Protein AF-A0A937TDF4-F1 (afdb_monomer_lite)

Structure (mmCIF, N/CA/C/O backbone):
data_AF-A0A937TDF4-F1
#
_entry.id   AF-A0A937TDF4-F1
#
loop_
_atom_site.group_PDB
_atom_site.id
_atom_site.type_symbol
_atom_site.label_atom_id
_atom_site.label_alt_id
_atom_site.label_comp_id
_atom_site.label_asym_id
_atom_site.label_entity_id
_atom_site.label_seq_id
_atom_site.pdbx_PDB_ins_code
_atom_site.Cartn_x
_atom_site.Cartn_y
_atom_site.Cartn_z
_atom_site.occupancy
_atom_site.B_iso_or_equiv
_atom_site.auth_seq_id
_atom_site.auth_comp_id
_atom_site.auth_asym_id
_atom_site.auth_atom_id
_atom_site.pdbx_PDB_model_num
ATOM 1 N N . MET A 1 1 ? -32.157 19.118 -6.030 1.00 37.59 1 MET A N 1
ATOM 2 C CA . MET A 1 1 ? -31.614 18.340 -7.165 1.00 37.59 1 MET A CA 1
ATOM 3 C C . MET A 1 1 ? -30.208 17.925 -6.765 1.00 37.59 1 MET A C 1
ATOM 5 O O . MET A 1 1 ? -29.265 18.665 -6.999 1.00 37.59 1 MET A O 1
ATOM 9 N N . GLU A 1 2 ? -30.095 16.832 -6.011 1.00 37.75 2 GLU A N 1
ATOM 10 C CA . GLU A 1 2 ? -28.817 16.355 -5.469 1.00 37.75 2 GLU A CA 1
ATOM 11 C C . GLU A 1 2 ? -28.131 15.424 -6.469 1.00 37.75 2 GLU A C 1
ATOM 13 O O . GLU A 1 2 ? -28.721 14.460 -6.962 1.00 37.75 2 GLU A O 1
ATOM 18 N N . SER A 1 3 ? -26.883 15.766 -6.784 1.00 43.22 3 SER A N 1
ATOM 19 C CA . SER A 1 3 ? -25.989 15.025 -7.666 1.00 43.22 3 SER A CA 1
ATOM 20 C C . SER A 1 3 ? -25.681 13.650 -7.069 1.00 43.22 3 SER A C 1
ATOM 22 O O . SER A 1 3 ? -25.004 13.538 -6.052 1.00 43.22 3 SER A O 1
ATOM 24 N N . THR A 1 4 ? -26.193 12.595 -7.700 1.00 45.38 4 THR A N 1
ATOM 25 C CA . THR A 1 4 ? -25.982 11.181 -7.332 1.00 45.38 4 THR A CA 1
ATOM 26 C C . THR A 1 4 ? -24.950 10.492 -8.229 1.00 45.38 4 THR A C 1
ATOM 28 O O . THR A 1 4 ? -24.885 9.266 -8.295 1.00 45.38 4 THR A O 1
ATOM 31 N N . TYR A 1 5 ? -24.103 11.265 -8.908 1.00 44.78 5 TYR A N 1
ATOM 32 C CA . TYR A 1 5 ? -23.114 10.753 -9.852 1.00 44.78 5 TYR A CA 1
ATOM 33 C C . TYR A 1 5 ? -21.696 10.898 -9.305 1.00 44.78 5 TYR A C 1
ATOM 35 O O . TYR A 1 5 ? -20.954 11.708 -9.833 1.00 44.78 5 TYR A O 1
ATOM 43 N N . GLU A 1 6 ? -21.312 10.143 -8.265 1.00 43.97 6 GLU A N 1
ATOM 44 C CA . GLU A 1 6 ? -19.872 9.908 -7.992 1.00 43.97 6 GLU A CA 1
ATOM 45 C C . GLU A 1 6 ? -19.516 8.845 -6.930 1.00 43.97 6 GLU A C 1
ATOM 47 O O . GLU A 1 6 ? -18.341 8.675 -6.623 1.00 43.97 6 GLU A O 1
ATOM 52 N N . ASN A 1 7 ? -20.460 8.068 -6.378 1.00 45.12 7 ASN A N 1
ATOM 53 C CA . ASN A 1 7 ? -20.135 7.118 -5.291 1.00 45.12 7 ASN A CA 1
ATOM 54 C C . ASN A 1 7 ? -20.046 5.634 -5.718 1.00 45.12 7 ASN A C 1
ATOM 56 O O . ASN A 1 7 ? -19.872 4.735 -4.894 1.00 45.12 7 ASN A O 1
ATOM 60 N N . THR A 1 8 ? -20.172 5.349 -7.016 1.00 45.41 8 THR A N 1
ATOM 61 C CA . THR A 1 8 ? -20.368 3.977 -7.524 1.00 45.41 8 THR A CA 1
ATOM 62 C C . THR A 1 8 ? -19.065 3.248 -7.880 1.00 45.41 8 THR A C 1
ATOM 64 O O . THR A 1 8 ? -19.079 2.037 -8.083 1.00 45.41 8 THR A O 1
ATOM 67 N N . ASN A 1 9 ? -17.925 3.947 -7.960 1.00 53.41 9 ASN A N 1
ATOM 68 C CA . ASN A 1 9 ? -16.694 3.368 -8.523 1.00 53.41 9 ASN A CA 1
ATOM 69 C C . ASN A 1 9 ? -15.732 2.777 -7.470 1.00 53.41 9 ASN A C 1
ATOM 71 O O . ASN A 1 9 ? -15.029 1.809 -7.747 1.00 53.41 9 ASN A O 1
ATOM 75 N N . VAL A 1 10 ? -15.725 3.298 -6.235 1.00 54.38 10 VAL A N 1
ATOM 76 C CA . VAL A 1 10 ? -14.867 2.790 -5.136 1.00 54.38 10 VAL A CA 1
ATOM 77 C C . VAL A 1 10 ? -15.489 1.574 -4.440 1.00 54.38 10 VAL A C 1
ATOM 79 O O . VAL A 1 10 ? -14.789 0.701 -3.926 1.00 54.38 10 VAL A O 1
ATOM 82 N N . THR A 1 11 ? -16.816 1.479 -4.455 1.00 60.34 11 THR A N 1
ATOM 83 C CA . THR A 1 11 ? -17.585 0.418 -3.794 1.00 60.34 11 THR A CA 1
ATOM 84 C C . THR A 1 11 ? -17.396 -0.944 -4.460 1.00 60.34 11 THR A C 1
ATOM 86 O O . THR A 1 11 ? -17.278 -1.946 -3.757 1.00 60.34 11 THR A O 1
ATOM 89 N N . ALA A 1 12 ? -17.290 -1.010 -5.791 1.00 68.25 12 ALA A N 1
ATOM 90 C CA . ALA A 1 12 ? -17.171 -2.285 -6.504 1.00 68.25 12 ALA A CA 1
ATOM 91 C C . ALA A 1 12 ? -15.856 -3.054 -6.211 1.00 68.25 12 ALA A C 1
ATOM 93 O O . ALA A 1 12 ? -15.928 -4.257 -5.926 1.00 68.25 12 ALA A O 1
ATOM 94 N N . PRO A 1 13 ? -14.663 -2.421 -6.201 1.00 72.06 13 PRO A N 1
ATOM 95 C CA . PRO A 1 13 ? -13.421 -3.086 -5.797 1.00 72.06 13 PRO A CA 1
ATOM 96 C C . PRO A 1 13 ? -13.410 -3.521 -4.328 1.00 72.06 13 PRO A C 1
ATOM 98 O O . PRO A 1 13 ? -12.967 -4.629 -4.020 1.00 72.06 13 PRO A O 1
ATOM 101 N N . VAL A 1 14 ? -13.926 -2.677 -3.428 1.00 75.81 14 VAL A N 1
ATOM 102 C CA . VAL A 1 14 ? -13.986 -2.973 -1.987 1.00 75.81 14 VAL A CA 1
ATOM 103 C C . VAL A 1 14 ? -14.922 -4.148 -1.712 1.00 75.81 14 VAL A C 1
ATOM 105 O O . VAL A 1 14 ? -14.561 -5.056 -0.964 1.00 75.81 14 VAL A O 1
ATOM 108 N N . GLU A 1 15 ? -16.084 -4.192 -2.363 1.00 79.88 15 GLU A N 1
ATOM 109 C CA . GLU A 1 15 ? -17.040 -5.288 -2.202 1.00 79.88 15 GLU A CA 1
ATOM 110 C C . GLU A 1 15 ? -16.510 -6.602 -2.796 1.00 79.88 15 GLU A C 1
ATOM 112 O O . GLU A 1 15 ? -16.649 -7.672 -2.204 1.00 79.88 15 GLU A O 1
ATOM 117 N N . SER A 1 16 ? -15.818 -6.537 -3.939 1.00 83.88 16 SER A N 1
ATOM 118 C CA . SER A 1 16 ? -15.124 -7.697 -4.510 1.00 83.88 16 SER A CA 1
ATOM 119 C C . SER A 1 16 ? -14.062 -8.254 -3.557 1.00 83.88 16 SER A C 1
ATOM 121 O O . SER A 1 16 ? -13.995 -9.465 -3.329 1.00 83.88 16 SER A O 1
ATOM 123 N N . LEU A 1 17 ? -13.265 -7.372 -2.948 1.00 80.19 17 LEU A N 1
ATOM 124 C CA . LEU A 1 17 ? -12.268 -7.757 -1.956 1.00 80.19 17 LEU A CA 1
ATOM 125 C C . LEU A 1 17 ? -12.923 -8.377 -0.717 1.00 80.19 17 LEU A C 1
ATOM 127 O O . LEU A 1 17 ? -12.488 -9.437 -0.273 1.00 80.19 17 LEU A O 1
ATOM 131 N N . ARG A 1 18 ? -14.001 -7.774 -0.204 1.00 83.31 18 ARG A N 1
ATOM 132 C CA . ARG A 1 18 ? -14.757 -8.301 0.938 1.00 83.31 18 ARG A CA 1
ATOM 133 C C . ARG A 1 18 ? -15.277 -9.710 0.669 1.00 83.31 18 ARG A C 1
ATOM 135 O O . ARG A 1 18 ? -15.101 -10.588 1.504 1.00 83.31 18 ARG A O 1
ATOM 142 N N . ARG A 1 19 ? -15.856 -9.963 -0.508 1.00 87.69 19 ARG A N 1
ATOM 143 C CA . ARG A 1 19 ? -16.318 -11.312 -0.881 1.00 87.69 19 ARG A CA 1
ATOM 144 C C . ARG A 1 19 ? -15.186 -12.337 -0.909 1.00 87.69 19 ARG A C 1
ATOM 146 O O . ARG A 1 19 ? -15.393 -13.466 -0.485 1.00 87.69 19 ARG A O 1
ATOM 153 N N . ARG A 1 20 ? -13.998 -11.948 -1.381 1.00 88.31 20 ARG A N 1
ATOM 154 C CA . ARG A 1 20 ? -12.819 -12.831 -1.439 1.00 88.31 20 ARG A CA 1
ATOM 155 C C . ARG A 1 20 ? -12.218 -13.124 -0.066 1.00 88.31 20 ARG A C 1
ATOM 157 O O . ARG A 1 20 ? -11.732 -14.227 0.146 1.00 88.31 20 ARG A O 1
ATOM 164 N N . LEU A 1 21 ? -12.206 -12.135 0.825 1.00 86.88 21 LEU A N 1
ATOM 165 C CA . LEU A 1 21 ? -11.615 -12.255 2.161 1.00 86.88 21 LEU A CA 1
ATOM 166 C C . LEU A 1 21 ? -12.597 -12.804 3.206 1.00 86.88 21 LEU A C 1
ATOM 168 O O . LEU A 1 21 ? -12.169 -13.225 4.276 1.00 86.88 21 LEU A O 1
ATOM 172 N N . GLY A 1 22 ? -13.895 -12.816 2.899 1.00 90.00 22 GLY A N 1
ATOM 173 C CA . GLY A 1 22 ? -14.942 -13.201 3.835 1.00 90.00 22 GLY A CA 1
ATOM 174 C C . GLY A 1 22 ? -15.322 -12.072 4.796 1.00 90.00 22 GLY A C 1
ATOM 175 O O . GLY A 1 22 ? -14.971 -10.904 4.616 1.00 90.00 22 GLY A O 1
ATOM 176 N N . GLN A 1 23 ? -16.106 -12.414 5.819 1.00 88.25 23 GLN A N 1
ATOM 177 C CA . GLN A 1 23 ? -16.491 -11.447 6.848 1.00 88.25 23 GLN A CA 1
ATOM 178 C C . GLN A 1 23 ? -15.305 -11.176 7.789 1.00 88.25 23 GLN A C 1
ATOM 180 O O . GLN A 1 23 ? -14.674 -12.135 8.236 1.00 88.25 23 GLN A O 1
ATOM 185 N N . PRO A 1 24 ? -15.007 -9.906 8.124 1.00 86.50 24 PRO A N 1
ATOM 186 C CA . PRO A 1 24 ? -13.986 -9.586 9.118 1.00 86.50 24 PRO A CA 1
ATOM 187 C C . PRO A 1 24 ? -14.315 -10.201 10.482 1.00 86.50 24 PRO A C 1
ATOM 189 O O . PRO A 1 24 ? -15.474 -10.179 10.902 1.00 86.50 24 PRO A O 1
ATOM 192 N N . ASP A 1 25 ? -13.300 -10.684 11.202 1.00 92.44 25 ASP A N 1
ATOM 193 C CA . ASP A 1 25 ? -13.473 -11.148 12.582 1.00 92.44 25 ASP A CA 1
ATOM 194 C C . ASP A 1 25 ? -13.978 -9.973 13.452 1.00 92.44 25 ASP A C 1
ATOM 196 O O . ASP A 1 25 ? -13.343 -8.907 13.469 1.00 92.44 25 ASP A O 1
ATOM 200 N N . PRO A 1 26 ? -15.090 -10.125 14.202 1.00 94.44 26 PRO A N 1
ATOM 201 C CA . PRO A 1 26 ? -15.590 -9.096 15.113 1.00 94.44 26 PRO A CA 1
ATOM 202 C C . PRO A 1 26 ? -14.522 -8.520 16.055 1.00 94.44 26 PRO A C 1
ATOM 204 O O . PRO A 1 26 ? -14.554 -7.329 16.373 1.00 94.44 26 PRO A O 1
ATOM 207 N N . ARG A 1 27 ? -13.540 -9.332 16.466 1.00 96.31 27 ARG A N 1
ATOM 208 C CA . ARG A 1 27 ? -12.414 -8.909 17.311 1.00 96.31 27 ARG A CA 1
ATOM 209 C C . ARG A 1 27 ? -11.493 -7.926 16.591 1.00 96.31 27 ARG A C 1
ATOM 211 O O . ARG A 1 27 ? -11.072 -6.939 17.192 1.00 96.31 27 ARG A O 1
ATOM 218 N N . GLN A 1 28 ? -11.225 -8.140 15.302 1.00 92.56 28 GLN A N 1
ATOM 219 C CA . GLN A 1 28 ? -10.430 -7.218 14.483 1.00 92.56 28 GLN A CA 1
ATOM 220 C C . GLN A 1 28 ? -11.147 -5.877 14.313 1.00 92.56 28 GLN A C 1
ATOM 222 O O . GLN A 1 28 ? -10.525 -4.822 14.426 1.00 92.56 28 GLN A O 1
ATOM 227 N N . VAL A 1 29 ? -12.467 -5.907 14.106 1.00 93.44 29 VAL A N 1
ATOM 228 C CA . VAL A 1 29 ? -13.280 -4.688 13.992 1.00 93.44 29 VAL A CA 1
ATOM 229 C C . VAL A 1 29 ? -13.275 -3.905 15.306 1.00 93.44 29 VAL A C 1
ATOM 231 O O . VAL A 1 29 ? -13.114 -2.685 15.287 1.00 93.44 29 VAL A O 1
ATOM 234 N N . ALA A 1 30 ? -13.420 -4.587 16.446 1.00 96.56 30 ALA A N 1
ATOM 235 C CA . ALA A 1 30 ? -13.352 -3.958 17.762 1.00 96.56 30 ALA A CA 1
ATOM 236 C C . ALA A 1 30 ? -11.978 -3.315 18.013 1.00 96.56 30 ALA A C 1
ATOM 238 O O . ALA A 1 30 ? -11.913 -2.143 18.387 1.00 96.56 30 ALA A O 1
ATOM 239 N N . ALA A 1 31 ? -10.889 -4.035 17.720 1.00 95.38 31 ALA A N 1
ATOM 240 C CA . ALA A 1 31 ? -9.530 -3.511 17.832 1.00 95.38 31 ALA A CA 1
ATOM 241 C C . ALA A 1 31 ? -9.320 -2.278 16.938 1.00 95.38 31 ALA A C 1
ATOM 243 O O . ALA A 1 31 ? -8.839 -1.250 17.409 1.00 95.38 31 ALA A O 1
ATOM 244 N N . TRP A 1 32 ? -9.751 -2.334 15.673 1.00 94.25 32 TRP A N 1
ATOM 245 C CA . TRP A 1 32 ? -9.672 -1.202 14.745 1.00 94.25 32 TRP A CA 1
ATOM 246 C C . TRP A 1 32 ? -10.448 0.022 15.248 1.00 94.25 32 TRP A C 1
ATOM 248 O O . TRP A 1 32 ? -9.963 1.155 15.171 1.00 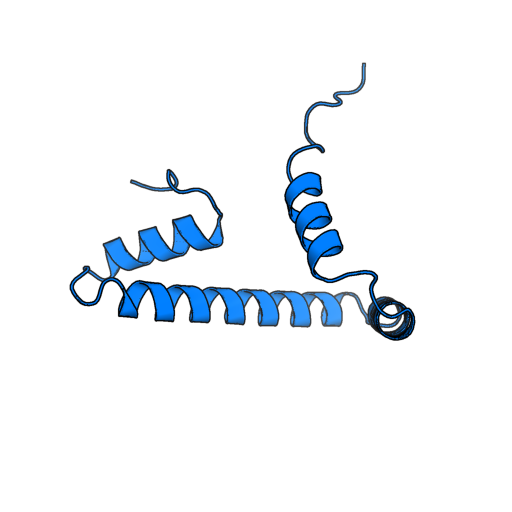94.25 32 TRP A O 1
ATOM 258 N N . ARG A 1 33 ? -11.649 -0.189 15.803 1.00 95.44 33 ARG A N 1
ATOM 259 C CA . ARG A 1 33 ? -12.484 0.882 16.369 1.00 95.44 33 ARG A CA 1
ATOM 260 C C . ARG A 1 33 ? -11.862 1.524 17.606 1.00 95.44 33 ARG A C 1
ATOM 262 O O . ARG A 1 33 ? -11.998 2.733 17.759 1.00 95.44 33 ARG A O 1
ATOM 269 N N . ALA A 1 34 ? -11.152 0.753 18.425 1.00 97.69 34 ALA A N 1
ATOM 270 C CA . ALA A 1 34 ? -10.456 1.252 19.608 1.00 97.69 34 ALA A CA 1
ATOM 271 C C . ALA A 1 34 ? -9.179 2.055 19.283 1.00 97.69 34 ALA A C 1
ATOM 273 O O . ALA A 1 34 ? -8.708 2.819 20.123 1.00 97.69 34 ALA A O 1
ATOM 274 N N . MET A 1 35 ? -8.611 1.914 18.079 1.00 98.00 35 MET A N 1
ATOM 275 C CA . MET A 1 35 ? -7.425 2.677 17.670 1.00 98.00 35 MET A CA 1
ATOM 276 C C . MET A 1 35 ? -7.727 4.167 17.493 1.00 98.00 35 MET A C 1
ATOM 278 O O . MET A 1 35 ? -8.759 4.543 16.926 1.00 98.00 35 MET A O 1
ATOM 282 N N . SER A 1 36 ? -6.762 5.005 17.884 1.00 98.31 36 SER A N 1
ATOM 283 C CA . SER A 1 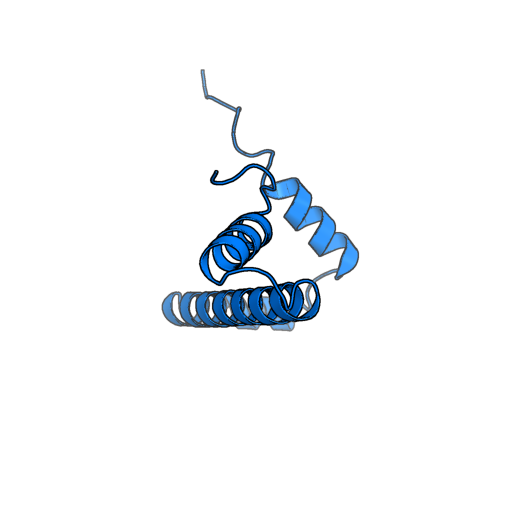36 ? -6.783 6.437 17.584 1.00 98.31 36 SER A CA 1
ATOM 284 C C . SER A 1 36 ? -6.702 6.690 16.069 1.00 98.31 36 SER A C 1
ATOM 286 O O . SER A 1 36 ? -6.136 5.873 15.331 1.00 98.31 36 SER A O 1
ATOM 288 N N . PRO A 1 37 ? -7.210 7.836 15.576 1.00 97.06 37 PRO A N 1
ATOM 289 C CA . PRO A 1 37 ? -7.081 8.204 14.166 1.00 97.06 37 PRO A CA 1
ATOM 290 C C . PRO A 1 37 ? -5.629 8.196 13.667 1.00 97.06 37 PRO A C 1
ATOM 292 O O . PRO A 1 37 ? -5.359 7.682 12.584 1.00 97.06 37 PRO A O 1
ATOM 295 N N . ALA A 1 38 ? -4.687 8.682 14.483 1.00 97.88 38 ALA A N 1
ATOM 296 C CA . ALA A 1 38 ? -3.263 8.684 14.150 1.00 97.88 38 ALA A CA 1
ATOM 297 C C . ALA A 1 38 ? -2.727 7.265 13.915 1.00 97.88 38 ALA A C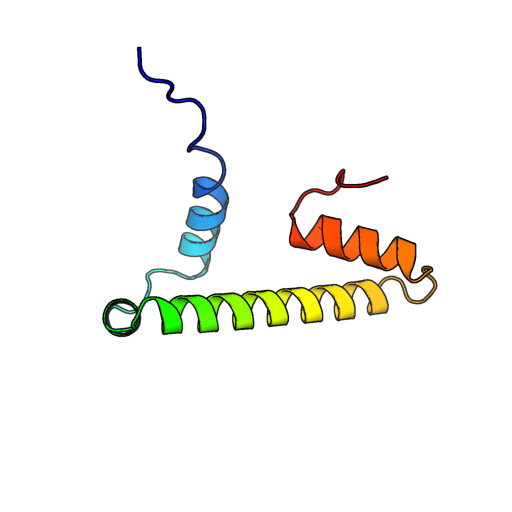 1
ATOM 299 O O . ALA A 1 38 ? -2.047 7.019 12.922 1.00 97.88 38 ALA A O 1
ATOM 300 N N . ARG A 1 39 ? -3.102 6.304 14.771 1.00 97.62 39 ARG A N 1
ATOM 301 C CA . ARG A 1 39 ? -2.670 4.911 14.614 1.00 97.62 39 ARG A CA 1
ATOM 302 C C . ARG A 1 39 ? -3.246 4.264 13.355 1.00 97.62 39 ARG A C 1
ATOM 304 O O . ARG A 1 39 ? -2.559 3.493 12.693 1.00 97.62 39 ARG A O 1
ATOM 311 N N . ARG A 1 40 ? -4.491 4.589 12.993 1.00 97.31 40 ARG A N 1
ATOM 312 C CA . ARG A 1 40 ? -5.094 4.100 11.742 1.00 97.31 40 ARG A CA 1
ATOM 313 C C . ARG A 1 40 ? -4.354 4.633 10.515 1.00 97.31 40 ARG A C 1
ATOM 315 O O . ARG A 1 40 ? -4.115 3.867 9.586 1.00 97.31 40 ARG A O 1
ATOM 322 N N . LEU A 1 41 ? -3.973 5.914 10.524 1.00 97.25 41 LEU A N 1
ATOM 323 C CA . LEU A 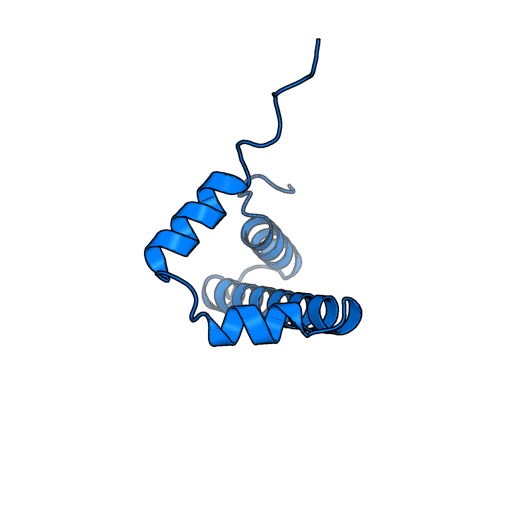1 41 ? -3.179 6.514 9.447 1.00 97.25 41 LEU A CA 1
ATOM 324 C C . LEU A 1 41 ? -1.793 5.882 9.346 1.00 97.25 41 LEU A C 1
ATOM 326 O O . LEU A 1 41 ? -1.360 5.555 8.249 1.00 97.25 41 LEU A O 1
ATOM 330 N N . GLU A 1 42 ? -1.135 5.635 10.476 1.00 97.81 42 GLU A N 1
ATOM 331 C CA . GLU A 1 42 ? 0.159 4.954 10.498 1.00 97.81 42 GLU A CA 1
ATOM 332 C C . GLU A 1 42 ? 0.087 3.570 9.833 1.00 97.81 42 GLU A C 1
ATOM 334 O O . GLU A 1 42 ? 0.897 3.260 8.961 1.00 97.81 42 GLU A O 1
ATOM 339 N N . ILE A 1 43 ? -0.931 2.768 10.169 1.00 96.31 43 ILE A N 1
ATOM 340 C CA . ILE A 1 43 ? -1.163 1.462 9.533 1.00 96.31 43 ILE A CA 1
ATOM 341 C C . ILE A 1 43 ? -1.438 1.627 8.033 1.00 96.31 43 ILE A C 1
ATOM 343 O O . ILE A 1 43 ? -0.905 0.869 7.223 1.00 96.31 43 ILE A O 1
ATOM 347 N N . ALA A 1 44 ? -2.244 2.618 7.641 1.00 94.94 44 ALA A N 1
ATOM 348 C CA . ALA A 1 44 ? -2.533 2.884 6.234 1.00 94.94 44 ALA A CA 1
ATOM 349 C C . ALA A 1 44 ? -1.265 3.260 5.446 1.00 94.94 44 ALA A C 1
ATOM 351 O O . ALA A 1 44 ? -1.068 2.771 4.335 1.00 94.94 44 ALA A O 1
ATOM 352 N N . PHE A 1 45 ? -0.375 4.067 6.027 1.00 96.62 45 PHE A N 1
ATOM 353 C CA . PHE A 1 45 ? 0.898 4.438 5.407 1.00 96.62 45 PHE A CA 1
ATOM 354 C C . PHE A 1 45 ? 1.850 3.249 5.292 1.00 96.62 45 PHE A C 1
ATOM 356 O O . PHE A 1 45 ? 2.457 3.055 4.240 1.00 96.62 45 PHE A O 1
ATOM 363 N N . GLN A 1 46 ? 1.931 2.406 6.324 1.00 97.75 46 GLN A N 1
ATOM 364 C CA . GLN A 1 46 ? 2.709 1.166 6.273 1.00 97.75 46 GLN A CA 1
ATOM 365 C C . GLN A 1 46 ? 2.188 0.221 5.181 1.00 97.75 46 GLN A C 1
ATOM 367 O O . GLN A 1 46 ? 2.974 -0.307 4.395 1.00 97.75 46 GLN A O 1
ATOM 372 N N . ALA A 1 47 ? 0.866 0.053 5.077 1.00 95.81 47 ALA A N 1
ATOM 373 C CA . ALA A 1 47 ? 0.245 -0.762 4.035 1.00 95.81 47 ALA A CA 1
ATOM 374 C C . ALA A 1 47 ? 0.501 -0.196 2.627 1.00 95.81 47 ALA A C 1
ATOM 376 O O . ALA A 1 47 ? 0.795 -0.955 1.701 1.00 95.81 47 ALA A O 1
ATOM 377 N N . TYR A 1 48 ? 0.438 1.129 2.466 1.00 94.56 48 TYR A N 1
ATOM 378 C CA . TYR A 1 48 ? 0.762 1.797 1.206 1.00 94.56 48 TYR A CA 1
ATOM 379 C C . TYR A 1 48 ? 2.224 1.573 0.801 1.00 94.56 48 TYR A C 1
ATOM 381 O O . TYR A 1 48 ? 2.491 1.193 -0.340 1.00 94.56 48 TYR A O 1
ATOM 389 N N . GLN A 1 49 ? 3.163 1.752 1.734 1.00 97.38 49 GLN A N 1
ATOM 390 C CA . GLN A 1 49 ? 4.589 1.545 1.487 1.00 97.38 49 GLN A CA 1
ATOM 391 C C . GLN A 1 49 ? 4.879 0.089 1.098 1.00 97.38 49 GLN A C 1
ATOM 393 O O . GLN A 1 49 ? 5.549 -0.161 0.099 1.00 97.38 49 GLN A O 1
ATOM 398 N N . PHE A 1 50 ? 4.287 -0.870 1.815 1.00 96.88 50 PHE A N 1
ATOM 399 C CA . PHE A 1 50 ? 4.388 -2.291 1.485 1.00 96.88 50 PHE A CA 1
ATOM 400 C C . PHE A 1 50 ? 3.905 -2.596 0.058 1.00 96.88 50 PHE A C 1
ATOM 402 O O . PHE A 1 50 ? 4.579 -3.301 -0.701 1.00 96.88 50 PHE A O 1
ATOM 409 N N . ALA A 1 51 ? 2.745 -2.056 -0.328 1.00 96.19 51 ALA A N 1
ATOM 410 C CA . ALA A 1 51 ? 2.209 -2.235 -1.673 1.00 96.19 51 ALA A CA 1
ATOM 411 C C . ALA A 1 51 ? 3.137 -1.622 -2.733 1.00 96.19 51 ALA A C 1
ATOM 413 O O . ALA A 1 51 ? 3.437 -2.275 -3.735 1.00 96.19 51 ALA A O 1
ATOM 414 N N . LEU A 1 52 ? 3.641 -0.409 -2.490 1.00 96.50 52 LEU A N 1
ATOM 415 C CA . LEU A 1 52 ? 4.563 0.284 -3.385 1.00 96.50 52 LEU A CA 1
ATOM 416 C C . LEU A 1 52 ? 5.856 -0.510 -3.602 1.00 96.50 52 LEU A C 1
ATOM 418 O O . LEU A 1 52 ? 6.279 -0.687 -4.746 1.00 96.50 52 LEU A O 1
ATOM 422 N N . ASP A 1 53 ? 6.460 -1.026 -2.534 1.00 97.75 53 ASP A N 1
ATOM 423 C CA . ASP A 1 53 ? 7.701 -1.799 -2.616 1.00 97.75 53 ASP A CA 1
ATOM 424 C C . ASP A 1 53 ? 7.488 -3.138 -3.325 1.00 97.75 53 ASP A C 1
ATOM 426 O O . ASP A 1 53 ? 8.283 -3.524 -4.184 1.00 97.75 53 ASP A O 1
ATOM 430 N N . THR A 1 54 ? 6.359 -3.801 -3.067 1.00 97.56 54 THR A N 1
ATOM 431 C CA . THR A 1 54 ? 5.968 -5.027 -3.778 1.00 97.56 54 THR A CA 1
ATOM 432 C C . THR A 1 54 ? 5.776 -4.771 -5.277 1.00 97.56 54 THR A C 1
ATOM 434 O O . THR A 1 54 ? 6.232 -5.550 -6.121 1.00 97.56 54 THR A O 1
ATOM 437 N N . VAL A 1 55 ? 5.119 -3.669 -5.647 1.00 96.75 55 VAL A N 1
ATOM 438 C CA . VAL A 1 55 ? 4.933 -3.294 -7.054 1.00 96.75 55 VAL A CA 1
ATOM 439 C C . VAL A 1 55 ? 6.276 -2.973 -7.705 1.00 96.75 55 VAL A C 1
ATOM 441 O O . VAL A 1 55 ? 6.566 -3.531 -8.758 1.00 96.75 55 VAL A O 1
ATOM 444 N N . ARG A 1 56 ? 7.130 -2.161 -7.070 1.00 95.88 56 ARG A N 1
ATOM 445 C CA . ARG A 1 56 ? 8.482 -1.851 -7.569 1.00 95.88 56 ARG A CA 1
ATOM 446 C C . ARG A 1 56 ? 9.310 -3.107 -7.806 1.00 95.88 56 ARG A C 1
ATOM 448 O O . ARG A 1 56 ? 9.885 -3.259 -8.882 1.00 95.88 56 ARG A O 1
ATOM 455 N N . LEU A 1 57 ? 9.340 -4.011 -6.827 1.00 96.94 57 LEU A N 1
ATOM 456 C CA . LEU A 1 57 ? 10.074 -5.268 -6.920 1.00 96.94 57 LEU A CA 1
ATOM 457 C C . LEU A 1 57 ? 9.579 -6.107 -8.100 1.00 96.94 57 LEU A C 1
ATOM 459 O O . LEU A 1 57 ? 10.373 -6.536 -8.935 1.00 96.94 57 LEU A O 1
ATOM 463 N N . THR A 1 58 ? 8.265 -6.313 -8.192 1.00 97.44 58 THR A N 1
ATOM 464 C CA . THR A 1 58 ? 7.688 -7.181 -9.227 1.00 97.44 58 THR A CA 1
ATOM 465 C C . THR A 1 58 ? 7.747 -6.570 -10.626 1.00 97.44 58 THR A C 1
ATOM 467 O O . THR A 1 58 ? 7.930 -7.311 -11.588 1.00 97.44 58 THR A O 1
ATOM 470 N N . GLU A 1 59 ? 7.635 -5.247 -10.776 1.00 96.75 59 GLU A N 1
ATOM 471 C CA . GLU A 1 59 ? 7.852 -4.584 -12.069 1.00 96.75 59 GLU A CA 1
ATOM 472 C C . GLU A 1 59 ? 9.318 -4.696 -12.501 1.00 96.75 59 GLU A C 1
ATOM 474 O O . GLU A 1 59 ? 9.577 -5.042 -13.650 1.00 96.75 59 GLU A O 1
ATOM 479 N N . ARG A 1 60 ? 10.278 -4.502 -11.585 1.00 96.25 60 ARG A N 1
ATOM 480 C CA . ARG A 1 60 ? 11.710 -4.634 -11.896 1.00 96.25 60 ARG A CA 1
ATOM 481 C C . ARG A 1 60 ? 12.090 -6.059 -12.295 1.00 96.25 60 ARG A C 1
ATOM 483 O O . ARG A 1 60 ? 12.868 -6.244 -13.218 1.00 96.25 60 ARG A O 1
ATOM 490 N N . GLN A 1 61 ? 11.527 -7.063 -11.624 1.00 97.06 61 GLN A N 1
ATOM 491 C CA . GLN A 1 61 ? 11.745 -8.472 -11.971 1.00 97.06 61 GLN A CA 1
ATOM 492 C C . GLN A 1 61 ? 11.179 -8.832 -13.351 1.00 97.06 61 GLN A C 1
ATOM 494 O O . GLN A 1 61 ? 11.776 -9.627 -14.068 1.00 97.06 61 GLN A O 1
ATOM 499 N N . ARG A 1 62 ? 10.027 -8.263 -13.726 1.00 96.25 62 ARG A N 1
ATOM 500 C CA . ARG A 1 62 ? 9.386 -8.513 -15.030 1.00 96.25 62 ARG A CA 1
ATOM 501 C C . ARG A 1 62 ? 10.031 -7.742 -16.173 1.00 96.25 62 ARG A C 1
ATOM 503 O O . ARG A 1 62 ? 9.906 -8.149 -17.323 1.00 96.25 62 ARG A O 1
ATOM 510 N N . HIS A 1 63 ? 10.668 -6.625 -15.854 1.00 94.38 63 HIS A N 1
ATOM 511 C CA . HIS A 1 63 ? 11.217 -5.692 -16.820 1.00 94.38 63 HIS A CA 1
ATOM 512 C C . HIS A 1 63 ? 12.630 -5.254 -16.403 1.00 94.38 63 HIS A C 1
ATOM 514 O O . HIS A 1 63 ? 12.830 -4.085 -16.063 1.00 94.38 63 HIS A O 1
ATOM 520 N N . PRO A 1 64 ? 13.605 -6.185 -16.389 1.00 94.25 64 PRO A N 1
ATOM 521 C CA . PRO A 1 64 ? 14.949 -5.910 -15.881 1.00 94.25 64 PRO A CA 1
ATOM 522 C C . PRO A 1 64 ? 15.697 -4.861 -16.710 1.00 94.25 64 PRO A C 1
ATOM 524 O O . PRO A 1 64 ? 16.511 -4.127 -16.156 1.00 94.25 64 PRO A O 1
ATOM 527 N N . ASP A 1 65 ? 15.377 -4.764 -18.002 1.00 96.38 65 ASP A N 1
ATOM 528 C CA . ASP A 1 65 ? 16.066 -3.898 -18.963 1.00 96.38 65 ASP A CA 1
ATO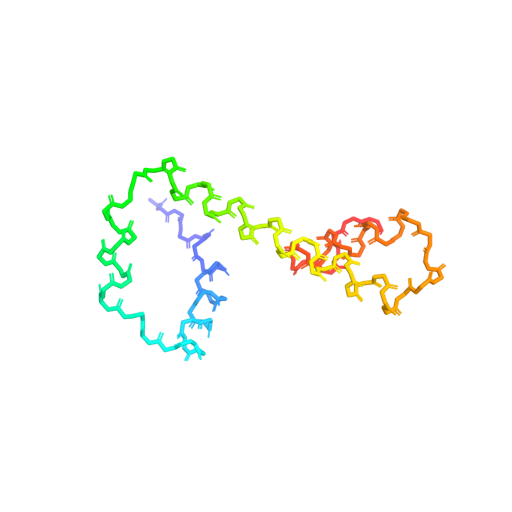M 529 C C . ASP A 1 65 ? 15.409 -2.521 -19.124 1.00 96.38 65 ASP A C 1
ATOM 531 O O . ASP A 1 65 ? 15.897 -1.686 -19.886 1.00 96.38 65 ASP A O 1
ATOM 535 N N . LEU A 1 66 ? 14.284 -2.268 -18.442 1.00 94.25 66 LEU A N 1
ATOM 536 C CA . LEU A 1 66 ? 13.621 -0.975 -18.561 1.00 94.25 66 LEU A CA 1
ATOM 537 C C . LEU A 1 66 ? 14.447 0.134 -17.902 1.00 94.25 66 LEU A C 1
ATOM 539 O O . LEU A 1 66 ? 14.919 -0.035 -16.770 1.00 94.25 66 LEU A O 1
ATOM 543 N N . PRO A 1 67 ? 14.537 1.309 -18.547 1.00 94.56 67 PRO A N 1
ATOM 544 C CA . PRO A 1 67 ? 15.078 2.495 -17.912 1.00 94.56 67 PRO A CA 1
ATOM 545 C C . PRO A 1 67 ? 14.322 2.827 -16.613 1.00 94.56 67 PRO A C 1
ATOM 547 O O . PRO A 1 67 ? 13.103 2.622 -16.539 1.00 94.56 67 PRO A O 1
ATOM 550 N N . PRO A 1 68 ? 15.000 3.392 -15.596 1.00 92.56 68 PRO A N 1
ATOM 551 C CA . PRO A 1 68 ? 14.376 3.735 -14.316 1.00 92.56 68 PRO A CA 1
ATOM 552 C C . PRO A 1 68 ? 13.103 4.584 -14.443 1.00 92.56 68 PRO A C 1
ATOM 554 O O . PRO A 1 68 ? 12.131 4.340 -13.727 1.00 92.56 68 PRO A O 1
ATOM 557 N N . ASP A 1 69 ? 13.080 5.532 -15.380 1.00 93.56 69 ASP A N 1
ATOM 558 C CA . ASP A 1 69 ? 11.946 6.438 -15.584 1.00 93.56 69 ASP A CA 1
ATOM 559 C C . ASP A 1 69 ? 10.723 5.716 -16.168 1.00 93.56 69 ASP A C 1
ATOM 561 O O . ASP A 1 69 ? 9.591 5.920 -15.720 1.00 93.56 69 ASP A O 1
ATOM 565 N N . GLU A 1 70 ? 10.931 4.805 -17.121 1.00 93.69 70 GLU A N 1
ATOM 566 C CA . GLU A 1 70 ? 9.852 3.983 -17.681 1.00 93.69 70 GLU A CA 1
ATOM 567 C C . GLU A 1 70 ? 9.298 3.003 -16.641 1.00 93.69 70 GLU A C 1
ATOM 569 O O . GLU A 1 70 ? 8.081 2.797 -16.537 1.00 93.69 70 GLU A O 1
ATOM 574 N N . LEU A 1 71 ? 10.183 2.442 -15.813 1.00 94.44 71 LEU A N 1
ATOM 575 C CA . LEU A 1 71 ? 9.799 1.591 -14.695 1.00 94.44 71 LEU A CA 1
ATOM 576 C C . LEU A 1 71 ? 8.965 2.368 -13.660 1.00 94.44 71 LEU A C 1
ATOM 578 O O . LEU A 1 71 ? 7.951 1.856 -13.180 1.00 94.44 71 LEU A O 1
ATOM 582 N N . ALA A 1 72 ? 9.331 3.618 -13.356 1.00 93.81 72 ALA A N 1
ATOM 583 C CA . ALA A 1 72 ? 8.577 4.479 -12.446 1.00 93.81 72 ALA A CA 1
ATOM 584 C C . ALA A 1 72 ? 7.148 4.741 -12.950 1.00 93.81 72 ALA A C 1
ATOM 586 O O . ALA A 1 72 ? 6.192 4.648 -12.174 1.00 93.81 72 ALA A O 1
ATOM 587 N N . TRP A 1 73 ? 6.966 4.975 -14.253 1.00 94.12 73 TRP A N 1
ATOM 588 C CA . TRP A 1 73 ? 5.632 5.119 -14.843 1.00 94.12 73 TRP A CA 1
ATOM 589 C C . TRP A 1 73 ? 4.794 3.848 -14.731 1.00 94.12 73 TRP A C 1
ATOM 591 O O . TRP A 1 73 ? 3.602 3.919 -14.423 1.00 94.12 73 TRP A O 1
ATOM 601 N N . ARG A 1 74 ? 5.397 2.669 -14.918 1.00 94.12 74 ARG A N 1
ATOM 602 C CA . ARG A 1 74 ? 4.697 1.389 -14.716 1.00 94.12 74 ARG A CA 1
ATOM 603 C C . ARG A 1 74 ? 4.252 1.189 -13.273 1.00 94.12 74 ARG A C 1
ATOM 605 O O . ARG A 1 74 ? 3.103 0.808 -13.044 1.00 94.12 74 ARG A O 1
ATOM 612 N N . VAL A 1 75 ? 5.122 1.500 -12.314 1.00 94.94 75 VAL A N 1
ATOM 613 C CA . VAL A 1 75 ? 4.791 1.452 -10.884 1.00 94.94 75 VAL A CA 1
ATOM 614 C C . VAL A 1 75 ? 3.610 2.374 -10.582 1.00 94.94 75 VAL A C 1
ATOM 616 O O . VAL A 1 75 ? 2.637 1.930 -9.974 1.00 94.94 75 VAL A O 1
ATOM 619 N N . THR A 1 76 ? 3.643 3.619 -11.065 1.00 93.38 76 THR A N 1
ATOM 620 C CA . THR A 1 76 ? 2.563 4.597 -10.869 1.00 93.38 76 THR A CA 1
ATOM 621 C C . THR A 1 76 ? 1.240 4.110 -11.459 1.00 93.38 76 THR A C 1
ATOM 623 O O . THR A 1 76 ? 0.228 4.091 -10.757 1.00 93.38 76 THR A O 1
ATOM 626 N N . ARG A 1 77 ? 1.238 3.638 -12.713 1.00 93.06 77 ARG A N 1
ATOM 627 C CA . ARG A 1 77 ? 0.039 3.092 -13.373 1.00 93.06 77 ARG A CA 1
ATOM 628 C C . ARG A 1 77 ? -0.583 1.944 -12.582 1.00 93.06 77 ARG A C 1
ATOM 630 O O . ARG A 1 77 ? -1.800 1.889 -12.416 1.00 93.06 77 ARG A O 1
ATOM 637 N N . ARG A 1 78 ? 0.249 1.037 -12.065 1.00 92.69 78 ARG A N 1
ATOM 638 C CA . ARG A 1 78 ? -0.208 -0.137 -11.316 1.00 92.69 78 ARG A CA 1
ATOM 639 C C . ARG A 1 78 ? -0.699 0.218 -9.914 1.00 92.69 78 ARG A C 1
ATOM 641 O O . ARG A 1 78 ? -1.739 -0.291 -9.511 1.00 92.69 78 ARG A O 1
ATOM 648 N N . MET A 1 79 ? -0.012 1.118 -9.210 1.00 92.69 79 MET A N 1
ATOM 649 C CA . MET A 1 79 ? -0.448 1.618 -7.899 1.00 92.69 79 MET A CA 1
ATOM 650 C C . MET A 1 79 ? -1.775 2.375 -7.975 1.00 92.69 79 MET A C 1
ATOM 652 O O . MET A 1 79 ? -2.594 2.261 -7.070 1.00 92.69 79 MET A O 1
ATOM 656 N N . GLN A 1 80 ? -2.010 3.114 -9.061 1.00 89.06 80 GLN A N 1
ATOM 657 C CA . GLN A 1 80 ? -3.253 3.862 -9.263 1.00 89.06 80 GLN A CA 1
ATOM 658 C C . GLN A 1 80 ? -4.359 3.045 -9.946 1.00 89.06 80 GLN A C 1
ATOM 660 O O . GLN A 1 80 ? -5.470 3.540 -10.117 1.00 89.06 80 GLN A O 1
ATOM 665 N N . GLY A 1 81 ? -4.072 1.809 -10.371 1.00 86.44 81 GLY A N 1
ATOM 666 C CA . GLY A 1 81 ? -5.021 0.971 -11.107 1.00 86.44 81 GLY A CA 1
ATOM 667 C C . GLY A 1 81 ? -5.433 1.539 -12.471 1.00 86.44 81 GLY A C 1
ATOM 668 O O . GLY A 1 81 ? -6.426 1.092 -13.040 1.00 86.44 81 GLY A O 1
ATOM 669 N N . ASN A 1 82 ? -4.688 2.511 -13.008 1.00 86.62 82 ASN A N 1
ATOM 670 C CA . ASN A 1 82 ? -4.979 3.158 -14.280 1.00 86.62 82 ASN A CA 1
ATOM 671 C C . ASN A 1 82 ? -3.836 2.897 -15.278 1.00 86.62 82 ASN A C 1
ATOM 673 O O . ASN A 1 82 ? -2.784 3.535 -15.195 1.00 86.62 82 ASN A O 1
ATOM 677 N N . PRO A 1 83 ? -4.033 2.003 -16.263 1.00 82.56 83 PRO A N 1
ATOM 678 C CA . PRO A 1 83 ? -2.995 1.655 -17.230 1.00 82.56 83 PRO A CA 1
ATOM 679 C C . PRO A 1 83 ? -2.688 2.777 -18.231 1.00 82.56 83 PRO A C 1
ATOM 681 O O . PRO A 1 83 ? -1.700 2.683 -18.949 1.00 82.56 83 PRO A O 1
ATOM 684 N N . LYS A 1 84 ? -3.514 3.828 -18.298 1.00 83.81 84 LYS A N 1
ATOM 685 C CA . LYS A 1 84 ? -3.340 4.972 -19.207 1.00 83.81 84 LYS A CA 1
ATOM 686 C C . LYS A 1 84 ? -2.800 6.213 -18.499 1.00 83.81 84 LYS A C 1
ATOM 688 O O . LYS A 1 84 ? -2.827 7.299 -19.065 1.00 83.81 84 LYS A O 1
ATOM 693 N N . LEU A 1 85 ? -2.377 6.079 -17.245 1.00 79.06 85 LEU A N 1
ATOM 694 C CA . LEU A 1 85 ? -1.880 7.207 -16.475 1.00 79.06 85 LEU A CA 1
ATOM 695 C C . LEU A 1 85 ? -0.432 7.542 -16.858 1.00 79.06 85 LEU A C 1
ATOM 697 O O . LEU A 1 85 ? 0.411 6.645 -16.928 1.00 79.06 85 LEU A O 1
ATOM 701 N N . GLY A 1 86 ? -0.145 8.826 -17.072 1.00 71.06 86 GLY A N 1
ATOM 702 C CA . GLY A 1 86 ? 1.159 9.278 -17.566 1.00 71.06 86 GLY A CA 1
ATO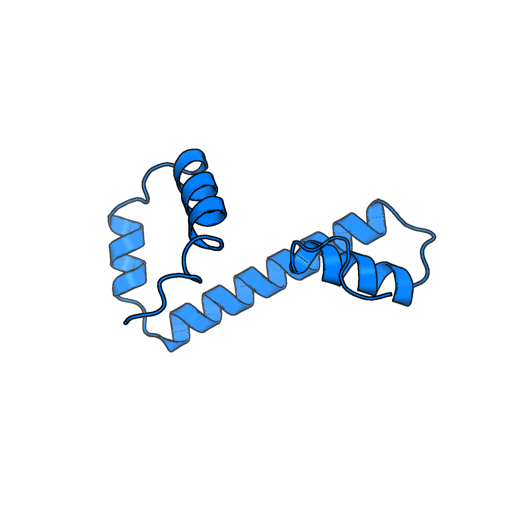M 703 C C . GLY A 1 86 ? 1.295 9.209 -19.088 1.00 71.06 86 GLY A C 1
ATOM 704 O O . GLY A 1 86 ? 0.315 8.961 -19.788 1.00 71.06 86 GLY A O 1
ATOM 705 N N . ARG A 1 87 ? 2.507 9.474 -19.586 1.00 61.88 87 ARG A N 1
ATOM 706 C CA . ARG A 1 87 ? 2.839 9.408 -21.018 1.00 61.88 87 ARG A CA 1
ATOM 707 C C . ARG A 1 87 ? 3.219 7.989 -21.455 1.00 61.88 87 ARG A C 1
ATOM 709 O O . ARG A 1 87 ? 3.603 7.159 -20.590 1.00 61.88 87 ARG A O 1
#

Foldseek 3Di:
DDDPPDDPPVVVVVVVVCVVVDDDDPVVVVVQVPDDPVVVVVVVVVVLVVLLVVLLVVLCVVCVPDDPVVSVQSSVCVSVVHVPPDD

Radius of gyration: 17.49 Å; chains: 1; bounding box: 48×32×41 Å

Secondary structure (DSSP, 8-state):
-----SSSTTHHHHHHHHHHH-SPPHHHHHHHHHS-HHHHHHHHHHHHHHHHHHHHHHHHHH-TTS-HHHHHHHHHHHHTT-TT---

pLDDT: mean 85.99, std 16.78, range [37.59, 98.31]

Sequence (87 aa):
MESTYENTNVTAPVESLRRRLGQPDPRQVAAWRAMSPARRLEIAFQAYQFALDTVRLTERQRHPDLPPDELAWRVTRRMQGNPKLGR